Protein AF-A0A2U1MQB6-F1 (afdb_monomer_lite)

Radius of gyration: 13.91 Å; chains: 1; bounding box: 36×29×31 Å

InterPro domains:
  IPR001223 Glycoside hydrolase family 18, catalytic domain [PS51910] (1-75)
  IPR017853 Glycoside hydrolase superfamily [SSF51445] (3-74)

Organism: Artemisia annua (NCBI:txid35608)

Structure (mmCIF, N/CA/C/O backbone):
data_AF-A0A2U1MQB6-F1
#
_entry.id   AF-A0A2U1MQB6-F1
#
loop_
_atom_site.group_PDB
_atom_site.id
_atom_site.type_symbol
_atom_site.label_atom_id
_atom_site.label_alt_id
_atom_site.label_comp_id
_atom_site.label_asym_id
_atom_site.label_entity_id
_atom_site.label_seq_id
_atom_site.pdbx_PDB_ins_code
_atom_site.Cartn_x
_atom_site.Cartn_y
_atom_site.Cartn_z
_atom_site.occupancy
_atom_site.B_iso_or_equiv
_atom_site.auth_seq_id
_atom_site.auth_comp_id
_atom_site.auth_asym_id
_atom_site.auth_atom_id
_atom_site.pdbx_PDB_model_num
ATOM 1 N N . MET A 1 1 ? -11.838 9.312 5.219 1.00 53.41 1 MET A N 1
ATOM 2 C CA . MET A 1 1 ? -13.015 8.607 4.639 1.00 53.41 1 MET A CA 1
ATOM 3 C C . MET A 1 1 ? -12.762 7.114 4.722 1.00 53.41 1 MET A C 1
ATOM 5 O O . MET A 1 1 ? -12.201 6.558 3.792 1.00 53.41 1 MET A O 1
ATOM 9 N N . LEU A 1 2 ? -13.151 6.484 5.830 1.00 57.84 2 LEU A N 1
ATOM 10 C CA . LEU A 1 2 ? -13.207 5.032 6.000 1.00 57.84 2 LEU A CA 1
ATOM 11 C C . LEU A 1 2 ? -14.417 4.755 6.899 1.00 57.84 2 LEU A C 1
ATOM 13 O O . LEU A 1 2 ? -14.355 4.919 8.112 1.00 57.84 2 LEU A O 1
ATOM 17 N N . ASN A 1 3 ? -15.565 4.484 6.289 1.00 55.78 3 ASN A N 1
ATOM 18 C CA . ASN A 1 3 ? -16.804 4.160 6.989 1.00 55.78 3 ASN A CA 1
ATOM 19 C C . ASN A 1 3 ? -16.820 2.686 7.427 1.00 55.78 3 ASN A C 1
ATOM 21 O O . ASN A 1 3 ? -16.239 1.814 6.790 1.00 55.78 3 ASN A O 1
ATOM 25 N N . GLU A 1 4 ? -17.495 2.426 8.543 1.00 58.34 4 GLU A N 1
ATOM 26 C CA . GLU A 1 4 ? -17.343 1.237 9.400 1.00 58.34 4 GLU A CA 1
ATOM 27 C C . GLU A 1 4 ? -18.153 0.014 8.945 1.00 58.34 4 GLU A C 1
ATOM 29 O O . GLU A 1 4 ?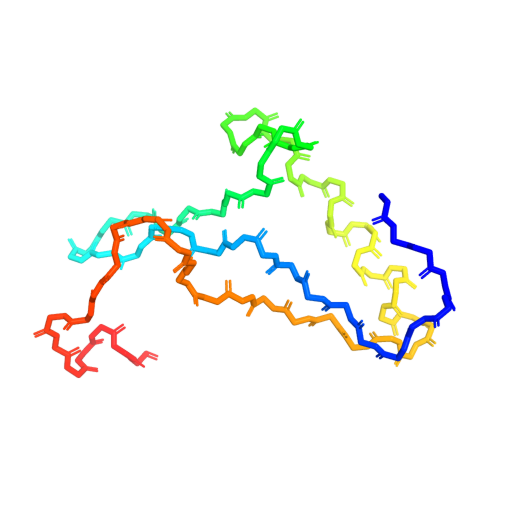 -18.404 -0.896 9.726 1.00 58.34 4 GLU A O 1
ATOM 34 N N . ASN A 1 5 ? -18.562 -0.018 7.677 1.00 74.69 5 ASN A N 1
ATOM 35 C CA . ASN A 1 5 ? -19.452 -1.049 7.135 1.00 74.69 5 ASN A CA 1
ATOM 36 C C . ASN A 1 5 ? -18.709 -2.143 6.352 1.00 74.69 5 ASN A C 1
ATOM 38 O O . ASN A 1 5 ? -19.336 -2.893 5.606 1.00 74.69 5 ASN A O 1
ATOM 42 N N . TYR A 1 6 ? -17.382 -2.215 6.468 1.00 80.38 6 TYR A N 1
ATOM 43 C CA . TYR A 1 6 ? -16.563 -3.125 5.673 1.00 80.38 6 TYR A CA 1
ATOM 44 C C . TYR A 1 6 ? -15.632 -3.944 6.552 1.00 80.38 6 TYR A C 1
ATOM 46 O O . TYR A 1 6 ? -14.961 -3.400 7.421 1.00 80.38 6 TYR A O 1
ATOM 54 N N . ASP A 1 7 ? -15.500 -5.229 6.234 1.00 86.19 7 ASP A N 1
ATOM 55 C CA . ASP A 1 7 ? -14.508 -6.107 6.864 1.00 86.19 7 ASP A CA 1
ATOM 56 C C . ASP A 1 7 ? -13.082 -5.839 6.349 1.00 86.19 7 ASP A C 1
ATOM 58 O O . ASP A 1 7 ? -12.090 -6.166 7.009 1.00 86.19 7 ASP A O 1
ATOM 62 N N . TYR A 1 8 ? -12.970 -5.240 5.156 1.00 85.62 8 TYR A N 1
ATOM 63 C CA . TYR A 1 8 ? -11.710 -4.978 4.466 1.00 85.62 8 TYR A CA 1
ATOM 64 C C . TYR A 1 8 ? -11.699 -3.587 3.835 1.00 85.62 8 TYR A C 1
ATOM 66 O O . TYR A 1 8 ? -12.634 -3.196 3.138 1.00 85.62 8 TYR A O 1
ATOM 74 N N . VAL A 1 9 ? -10.585 -2.882 3.998 1.00 85.81 9 VAL A N 1
ATOM 75 C CA . VAL A 1 9 ? -10.299 -1.597 3.359 1.00 85.81 9 VAL A CA 1
ATOM 76 C C . VAL A 1 9 ? -9.049 -1.750 2.507 1.00 85.81 9 VAL A C 1
ATOM 78 O O . VAL A 1 9 ? -8.019 -2.220 2.989 1.00 85.81 9 VAL A O 1
ATOM 81 N N . LYS A 1 10 ? -9.119 -1.318 1.247 1.00 81.50 10 LYS A N 1
ATOM 82 C CA . LYS A 1 10 ? -7.970 -1.282 0.337 1.00 81.50 10 LYS A CA 1
ATOM 83 C C . LYS A 1 10 ? -7.521 0.160 0.136 1.00 81.50 10 LYS A C 1
ATOM 85 O O . LYS A 1 10 ? -8.268 0.968 -0.404 1.00 81.50 10 LYS A O 1
ATOM 90 N N . LEU A 1 11 ? -6.296 0.463 0.546 1.00 82.94 11 LEU A N 1
ATOM 91 C CA . LEU A 1 11 ? -5.612 1.707 0.213 1.00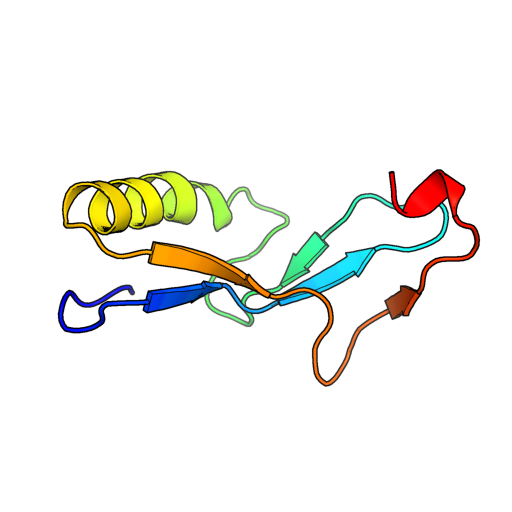 82.94 11 LEU A CA 1
ATOM 92 C C . LEU A 1 11 ? -5.001 1.534 -1.179 1.00 82.94 11 LEU A C 1
ATOM 94 O O . LEU A 1 11 ? -4.123 0.692 -1.367 1.00 82.94 11 LEU A O 1
ATOM 98 N N . ALA A 1 12 ? -5.510 2.269 -2.162 1.00 81.19 12 ALA A N 1
ATOM 99 C CA . ALA A 1 12 ? -5.151 2.131 -3.568 1.00 81.19 12 ALA A CA 1
ATOM 100 C C . ALA A 1 12 ? -4.691 3.500 -4.114 1.00 81.19 12 ALA A C 1
ATOM 102 O O . ALA A 1 12 ? -5.476 4.445 -4.054 1.00 81.19 12 ALA A O 1
ATOM 103 N N . PHE A 1 13 ? -3.452 3.673 -4.597 1.00 80.12 13 PHE A N 1
ATOM 104 C CA . PHE A 1 13 ? -2.416 2.658 -4.873 1.00 80.12 13 PHE A CA 1
ATOM 105 C C . PHE A 1 13 ? -0.996 3.084 -4.471 1.00 80.12 13 PHE A C 1
ATOM 107 O O . PHE A 1 13 ? -0.676 4.269 -4.423 1.00 80.12 13 PHE A O 1
ATOM 114 N N . LEU A 1 14 ? -0.110 2.106 -4.246 1.00 81.62 14 LEU A N 1
ATOM 115 C CA . LEU A 1 14 ? 1.337 2.319 -4.347 1.00 81.62 14 LEU A CA 1
ATOM 116 C C . LEU A 1 14 ? 1.709 2.361 -5.837 1.00 81.62 14 LEU A C 1
ATOM 118 O O . LEU A 1 14 ? 1.874 1.315 -6.466 1.00 81.62 14 LEU A O 1
ATOM 122 N N . ALA A 1 15 ? 1.758 3.572 -6.391 1.00 78.62 15 ALA A N 1
ATOM 123 C CA . ALA A 1 15 ? 1.797 3.813 -7.834 1.00 78.62 15 ALA A CA 1
ATOM 124 C C . ALA A 1 15 ? 3.214 3.844 -8.424 1.00 78.62 15 ALA A C 1
ATOM 126 O O . ALA A 1 15 ? 3.367 3.694 -9.637 1.00 78.62 15 ALA A O 1
ATOM 127 N N . THR A 1 16 ? 4.232 4.021 -7.577 1.00 78.19 16 THR A N 1
ATOM 128 C CA . THR A 1 16 ? 5.635 4.015 -8.000 1.00 78.19 16 THR A CA 1
ATOM 129 C C . THR A 1 16 ? 6.460 3.135 -7.080 1.00 78.19 16 THR A C 1
ATOM 131 O O . THR A 1 16 ? 6.463 3.364 -5.870 1.00 78.19 16 THR A O 1
ATOM 134 N N . PHE A 1 17 ? 7.143 2.143 -7.648 1.00 76.75 17 PHE A N 1
ATOM 135 C CA . PHE A 1 17 ? 8.186 1.348 -6.994 1.00 76.75 17 PHE A CA 1
ATOM 136 C C . PHE A 1 17 ? 9.076 0.730 -8.089 1.00 76.75 17 PHE A C 1
ATOM 138 O O . PHE A 1 17 ? 8.697 -0.238 -8.741 1.00 76.75 17 PHE A O 1
ATOM 145 N N . GLU A 1 18 ? 10.232 1.341 -8.354 1.00 77.81 18 GLU A N 1
ATOM 146 C CA . GLU A 1 18 ? 11.154 0.934 -9.428 1.00 77.81 18 GLU A CA 1
ATOM 147 C C . GLU A 1 18 ? 12.602 1.217 -9.039 1.00 77.81 18 GLU A C 1
ATOM 149 O O . GLU A 1 18 ? 12.855 2.264 -8.457 1.00 77.81 18 GLU A O 1
ATOM 154 N N . ASN A 1 19 ? 13.550 0.357 -9.430 1.00 66.44 19 ASN A N 1
ATOM 155 C CA . ASN A 1 19 ? 14.987 0.656 -9.581 1.00 66.44 19 ASN A CA 1
ATOM 156 C C . ASN A 1 19 ? 15.616 1.555 -8.485 1.00 66.44 19 ASN A C 1
ATOM 158 O O . ASN A 1 19 ? 16.315 2.527 -8.781 1.00 66.44 19 ASN A O 1
ATOM 162 N N . GLY A 1 20 ? 15.327 1.280 -7.210 1.00 68.31 20 GLY A N 1
ATOM 163 C CA . GLY A 1 20 ? 15.834 2.054 -6.066 1.00 68.31 20 GLY A CA 1
ATOM 164 C C . GLY A 1 20 ? 15.178 3.424 -5.819 1.00 68.31 20 GLY A C 1
ATOM 165 O O . GLY A 1 20 ? 15.645 4.178 -4.967 1.00 68.31 20 GLY A O 1
ATOM 166 N N . GLN A 1 21 ? 14.103 3.764 -6.527 1.00 71.38 21 GLN A N 1
ATOM 167 C CA . GLN A 1 21 ? 13.292 4.952 -6.265 1.00 71.38 21 GLN A CA 1
ATOM 168 C C . GLN A 1 21 ? 12.463 4.793 -4.989 1.00 71.38 21 GLN A C 1
ATOM 170 O O . GLN A 1 21 ? 11.988 3.705 -4.659 1.00 71.38 21 GLN A O 1
ATOM 175 N N . THR A 1 22 ? 12.235 5.911 -4.299 1.00 77.56 22 THR A N 1
ATOM 176 C CA . THR A 1 22 ? 11.376 5.963 -3.113 1.00 77.56 22 THR A CA 1
ATOM 177 C C . THR A 1 22 ? 9.939 5.571 -3.477 1.00 77.56 22 THR A C 1
ATOM 179 O O . THR A 1 22 ? 9.307 6.270 -4.280 1.00 77.56 22 THR A O 1
ATOM 182 N N . PRO A 1 23 ? 9.386 4.498 -2.879 1.00 79.38 23 PRO A N 1
ATOM 183 C CA . PRO A 1 23 ? 8.023 4.083 -3.163 1.00 79.38 23 PRO A CA 1
ATOM 184 C C . PRO A 1 23 ? 7.021 5.188 -2.826 1.00 79.38 23 PRO A C 1
ATOM 186 O O . PRO A 1 23 ? 7.060 5.751 -1.731 1.00 79.38 23 PRO A O 1
ATOM 189 N N . THR A 1 24 ? 6.116 5.498 -3.756 1.00 78.94 24 THR A N 1
ATOM 190 C CA . THR A 1 24 ? 5.162 6.606 -3.593 1.00 78.94 24 THR A CA 1
ATOM 191 C C . THR A 1 24 ? 3.726 6.106 -3.619 1.00 78.94 24 THR A C 1
ATOM 193 O O . THR A 1 24 ? 3.283 5.439 -4.558 1.00 78.94 24 THR A O 1
ATOM 196 N N . ILE A 1 25 ? 2.986 6.449 -2.566 1.00 78.25 25 ILE A N 1
ATOM 197 C CA . ILE A 1 25 ? 1.548 6.210 -2.469 1.00 78.25 25 ILE A CA 1
ATOM 198 C C . ILE A 1 25 ? 0.818 7.344 -3.193 1.00 78.25 25 ILE A C 1
ATOM 200 O O . ILE A 1 25 ? 1.041 8.517 -2.908 1.00 78.25 25 ILE A O 1
ATOM 204 N N . ASN A 1 26 ? -0.089 6.983 -4.094 1.00 73.69 26 ASN A N 1
ATOM 205 C CA . ASN A 1 26 ? -0.992 7.894 -4.778 1.00 73.69 26 ASN A CA 1
ATOM 206 C C . ASN A 1 26 ? -2.437 7.485 -4.466 1.00 73.69 26 ASN A C 1
ATOM 208 O O . ASN A 1 26 ? -2.935 6.488 -4.985 1.00 73.69 26 ASN A O 1
ATOM 212 N N . LEU A 1 27 ? -3.109 8.263 -3.613 1.00 71.75 27 LEU A N 1
ATOM 213 C CA . LEU A 1 27 ? -4.518 8.063 -3.246 1.00 71.75 27 LEU A CA 1
ATOM 214 C C . LEU A 1 27 ? -5.443 9.041 -3.982 1.00 71.75 27 LEU A C 1
ATOM 216 O O . LEU A 1 27 ? -6.487 9.437 -3.458 1.00 71.75 27 LEU A O 1
ATOM 220 N N . SER A 1 28 ? -5.059 9.440 -5.201 1.00 68.31 28 SER A N 1
ATOM 221 C CA . SER A 1 28 ? -5.756 10.466 -5.985 1.00 68.31 28 SER A CA 1
ATOM 222 C C . SER A 1 28 ? -5.878 11.794 -5.210 1.00 68.31 28 SER A C 1
ATOM 224 O O . SER A 1 28 ? -5.115 12.055 -4.283 1.00 68.31 28 SER A O 1
ATOM 226 N N . CYS A 1 29 ? -6.836 12.655 -5.568 1.00 54.94 29 CYS A N 1
ATOM 227 C CA . CYS A 1 29 ? -7.006 14.000 -4.996 1.00 54.94 29 CYS A CA 1
ATOM 228 C C . CYS A 1 29 ? -7.363 14.052 -3.493 1.00 54.94 29 CYS A C 1
ATOM 230 O O . CYS A 1 29 ? -7.667 15.129 -2.987 1.00 54.94 29 CYS A O 1
ATOM 232 N N . HIS A 1 30 ? -7.380 12.924 -2.775 1.00 62.09 30 HIS A N 1
ATOM 233 C CA . HIS A 1 30 ? -7.712 12.899 -1.348 1.00 62.09 30 HIS A CA 1
ATOM 234 C C . HIS A 1 30 ? -6.545 13.273 -0.443 1.00 62.09 30 HIS A C 1
ATOM 236 O O . HIS A 1 30 ? -6.770 13.828 0.630 1.00 62.09 30 HIS A O 1
ATOM 242 N N . TYR A 1 31 ? -5.316 12.986 -0.867 1.00 63.03 31 TYR A N 1
ATOM 243 C CA . TYR A 1 31 ? -4.127 13.248 -0.075 1.00 63.03 31 TYR A CA 1
ATOM 244 C C . TYR A 1 31 ? -2.975 13.630 -0.990 1.00 63.03 31 TYR A C 1
ATOM 246 O O . TYR A 1 31 ? -2.637 12.882 -1.903 1.00 63.03 31 TYR A O 1
ATOM 254 N N . ASP A 1 32 ? -2.364 14.781 -0.722 1.00 64.00 32 ASP A N 1
ATOM 255 C CA . ASP A 1 32 ? -1.095 15.151 -1.335 1.00 64.00 32 ASP A CA 1
ATOM 256 C C . ASP A 1 32 ? 0.044 14.410 -0.607 1.00 64.00 32 ASP A C 1
ATOM 258 O O . ASP A 1 32 ? 0.291 14.683 0.580 1.00 64.00 32 ASP A O 1
ATOM 262 N N . PRO A 1 33 ? 0.734 13.462 -1.269 1.00 61.75 33 PRO A N 1
ATOM 263 C CA . PRO A 1 33 ? 1.818 12.714 -0.646 1.00 61.75 33 PRO A CA 1
ATOM 264 C C . PRO A 1 33 ? 3.048 13.586 -0.351 1.00 61.75 33 PRO A C 1
ATOM 266 O O . PRO A 1 33 ? 3.862 13.200 0.485 1.00 61.75 33 PRO A O 1
ATOM 269 N N . TYR A 1 34 ? 3.177 14.765 -0.969 1.00 63.97 34 TYR A N 1
ATOM 270 C CA . TYR A 1 34 ? 4.349 15.635 -0.839 1.00 63.97 34 TYR A CA 1
ATOM 271 C C . TYR A 1 34 ? 4.268 16.619 0.340 1.00 63.97 34 TYR A C 1
ATOM 273 O O . TYR A 1 34 ? 5.273 17.233 0.686 1.00 63.97 34 TYR A O 1
ATOM 281 N N . ASN A 1 35 ? 3.107 16.736 0.996 1.00 65.12 35 ASN A N 1
ATOM 282 C CA . ASN A 1 35 ? 2.854 17.707 2.072 1.00 65.12 35 ASN A CA 1
ATOM 283 C C . ASN A 1 35 ? 2.388 17.061 3.390 1.00 65.12 35 ASN A C 1
ATOM 285 O O . ASN A 1 35 ? 1.551 17.612 4.103 1.00 65.12 35 ASN A O 1
ATOM 289 N N . ASN A 1 36 ? 2.884 15.861 3.718 1.00 63.03 36 ASN A N 1
ATOM 290 C CA . ASN A 1 36 ? 2.415 15.061 4.862 1.00 63.03 36 ASN A CA 1
ATOM 291 C C . ASN A 1 36 ? 0.904 14.759 4.842 1.00 63.03 36 ASN A C 1
ATOM 293 O O . ASN A 1 36 ? 0.366 14.333 5.865 1.00 63.03 36 ASN A O 1
ATOM 297 N N . GLY A 1 37 ? 0.209 14.919 3.707 1.00 62.94 37 GLY A N 1
ATOM 298 C CA . GLY A 1 37 ? -1.242 14.723 3.617 1.00 62.94 37 GLY A CA 1
ATOM 299 C C . GLY A 1 37 ? -1.661 13.336 4.103 1.00 62.94 37 GLY A C 1
ATOM 300 O O . GLY A 1 37 ? -2.654 13.183 4.807 1.00 62.94 37 GLY A O 1
ATOM 301 N N . CYS A 1 38 ? -0.822 12.335 3.850 1.00 67.00 38 CYS A N 1
ATOM 302 C CA . CYS A 1 38 ? -1.047 10.952 4.245 1.00 67.00 38 CYS A CA 1
ATOM 303 C C . CYS A 1 38 ? -0.924 10.663 5.759 1.00 67.00 38 CYS A C 1
ATOM 305 O O . CYS A 1 38 ? -1.204 9.543 6.179 1.00 67.00 38 CYS A O 1
ATOM 307 N N . THR A 1 39 ? -0.531 11.614 6.616 1.00 69.44 39 THR A N 1
ATOM 308 C CA . THR A 1 39 ? -0.394 11.355 8.070 1.00 69.44 39 THR A CA 1
ATOM 309 C C . THR A 1 39 ? -1.716 10.963 8.727 1.00 69.44 39 THR A C 1
ATOM 311 O O . THR A 1 39 ? 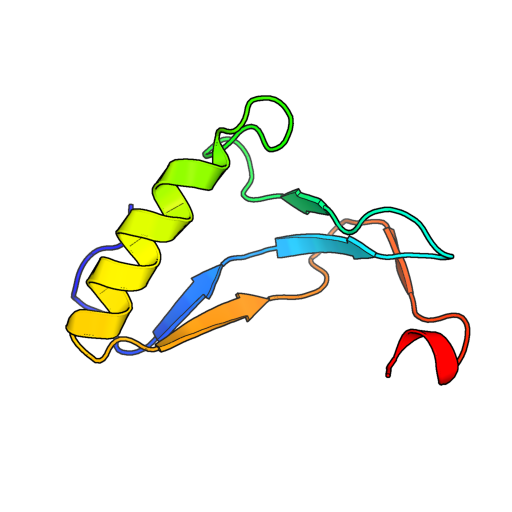-1.739 10.057 9.563 1.00 69.44 39 THR A O 1
ATOM 314 N N . ASN A 1 40 ? -2.831 11.551 8.283 1.00 71.69 40 ASN A N 1
ATOM 315 C CA . ASN A 1 40 ? -4.164 11.213 8.788 1.00 71.69 40 ASN A CA 1
ATOM 316 C C . ASN A 1 40 ? -4.572 9.761 8.482 1.00 71.69 40 ASN A C 1
ATOM 318 O O . ASN A 1 40 ? -5.313 9.173 9.268 1.00 71.69 40 ASN A O 1
ATOM 322 N N . LEU A 1 41 ? -4.023 9.135 7.430 1.00 75.88 41 LEU A N 1
ATOM 323 C CA . LEU A 1 41 ? -4.260 7.712 7.141 1.00 75.88 41 LEU A CA 1
ATOM 324 C C . LEU A 1 41 ? -3.718 6.805 8.241 1.00 75.88 41 LEU A C 1
ATOM 326 O O . LEU A 1 41 ? -4.262 5.728 8.465 1.00 75.88 41 LEU A O 1
ATOM 330 N N . THR A 1 42 ? -2.666 7.215 8.953 1.00 78.12 42 THR A N 1
ATOM 331 C CA . THR A 1 42 ? -2.146 6.431 10.084 1.00 78.12 42 THR A CA 1
ATOM 332 C C . THR A 1 42 ? -3.179 6.361 11.202 1.00 78.12 42 THR A C 1
ATOM 334 O O . THR A 1 42 ? -3.401 5.301 11.781 1.00 78.12 42 THR A O 1
ATOM 337 N N . THR A 1 43 ? -3.835 7.481 11.496 1.00 81.19 43 THR A N 1
ATOM 338 C CA . THR A 1 43 ? -4.878 7.537 12.521 1.00 81.19 43 THR A CA 1
ATOM 339 C C . THR A 1 43 ? -6.132 6.803 12.057 1.00 81.19 43 THR A C 1
ATOM 341 O O . THR A 1 43 ? -6.626 5.946 12.784 1.00 81.19 43 THR A O 1
ATOM 344 N N . GLU A 1 44 ? -6.600 7.055 10.829 1.00 78.94 44 GLU A N 1
ATOM 345 C CA . GLU A 1 44 ? -7.786 6.383 10.281 1.00 78.94 44 GLU A CA 1
ATOM 346 C C . GLU A 1 44 ? -7.583 4.858 10.167 1.00 78.94 44 GLU A C 1
ATOM 348 O O . GLU A 1 44 ? -8.455 4.089 10.569 1.00 78.94 44 GLU A O 1
ATOM 353 N N . SER A 1 45 ? -6.415 4.394 9.705 1.00 81.56 45 SER A N 1
ATOM 354 C CA . SER A 1 45 ? -6.111 2.956 9.614 1.00 81.56 45 SER A CA 1
ATOM 355 C C . SER A 1 45 ? -6.077 2.278 10.981 1.00 81.56 45 SER A C 1
ATOM 357 O O . SER A 1 45 ? -6.656 1.201 11.125 1.00 81.56 45 SER A O 1
ATOM 359 N N . LYS A 1 46 ? -5.482 2.914 12.001 1.00 86.62 46 LYS A N 1
ATOM 360 C CA . LYS A 1 46 ? -5.509 2.412 13.384 1.00 86.62 46 LYS A CA 1
ATOM 361 C C . LYS A 1 46 ? -6.934 2.326 13.921 1.00 86.62 46 LYS A C 1
ATOM 363 O O . LYS A 1 46 ? -7.277 1.338 14.565 1.00 86.62 46 LYS A O 1
ATOM 368 N N . SER A 1 47 ? -7.777 3.319 13.633 1.00 86.69 47 SER A N 1
ATOM 369 C CA . SER A 1 47 ? -9.193 3.286 14.010 1.00 86.69 47 SER A CA 1
ATOM 370 C C . SER A 1 47 ? -9.944 2.130 13.343 1.00 86.69 47 SER A C 1
ATOM 372 O O . SER A 1 47 ? -10.729 1.467 14.015 1.00 86.69 47 SER A O 1
ATOM 374 N N . CYS A 1 48 ? -9.681 1.835 12.066 1.00 84.06 48 CYS A N 1
ATOM 375 C CA . CYS A 1 48 ? -10.262 0.674 11.383 1.00 84.06 48 CYS A CA 1
ATOM 376 C C . CYS A 1 48 ? -9.752 -0.653 11.967 1.00 84.06 48 CYS A C 1
ATOM 378 O O . CYS A 1 48 ? -10.550 -1.533 12.287 1.00 84.06 48 CYS A O 1
ATOM 380 N N . GLN A 1 49 ? -8.441 -0.782 12.177 1.00 87.38 49 GLN A N 1
ATOM 381 C CA . GLN A 1 49 ? -7.829 -1.984 12.751 1.00 87.38 49 GLN A CA 1
ATOM 382 C C . GLN A 1 49 ? -8.359 -2.287 14.158 1.00 87.38 49 GLN A C 1
ATOM 384 O O . GLN A 1 49 ? -8.656 -3.440 14.463 1.00 87.38 49 GLN A O 1
ATOM 389 N N . ALA A 1 50 ? -8.550 -1.262 14.997 1.00 89.75 50 ALA A N 1
ATOM 390 C CA . ALA A 1 50 ? -9.134 -1.409 16.332 1.00 89.75 50 ALA A CA 1
ATOM 391 C C . ALA A 1 50 ? -10.576 -1.947 16.308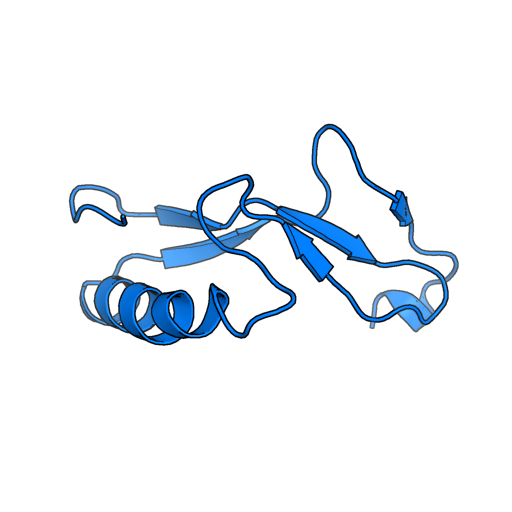 1.00 89.75 50 ALA A C 1
ATOM 393 O O . ALA A 1 50 ? -11.035 -2.530 17.287 1.00 89.75 50 ALA A O 1
ATOM 394 N N . LYS A 1 51 ? -11.279 -1.780 15.183 1.00 88.12 51 LYS A N 1
ATOM 395 C CA . LYS A 1 51 ? -12.634 -2.297 14.948 1.00 88.12 51 LYS A CA 1
ATOM 396 C C . LYS A 1 51 ? -12.642 -3.678 14.283 1.00 88.12 51 LYS A C 1
ATOM 398 O O . LYS A 1 51 ? -13.702 -4.169 13.922 1.00 88.12 51 LYS A O 1
ATOM 403 N N . GLY A 1 52 ? -11.476 -4.308 14.111 1.00 89.19 52 GLY A N 1
ATOM 404 C CA . GLY A 1 52 ? -11.338 -5.610 13.450 1.00 89.19 52 GLY A CA 1
ATOM 405 C C . GLY A 1 52 ? -11.321 -5.543 11.920 1.00 89.19 52 GLY A C 1
ATOM 406 O O . GLY A 1 52 ? -11.246 -6.583 11.266 1.00 89.19 52 GLY A O 1
ATOM 407 N N . ILE A 1 53 ? -11.342 -4.339 11.344 1.00 89.31 53 ILE A N 1
ATOM 408 C CA . ILE A 1 53 ? -11.314 -4.130 9.897 1.00 89.31 53 ILE A CA 1
ATOM 409 C C . ILE A 1 53 ? -9.885 -4.324 9.392 1.00 89.31 53 ILE A C 1
ATOM 411 O O . ILE A 1 53 ? -8.930 -3.722 9.894 1.00 89.31 53 ILE A O 1
ATOM 415 N N . LYS A 1 54 ? -9.723 -5.141 8.353 1.00 88.50 54 LYS A N 1
ATOM 416 C CA . LYS A 1 54 ? -8.417 -5.417 7.751 1.00 88.50 54 LYS A CA 1
ATOM 417 C C . LYS A 1 54 ? -8.069 -4.343 6.726 1.00 88.50 54 LYS A C 1
ATOM 419 O O . LYS A 1 54 ? -8.723 -4.220 5.695 1.00 88.50 54 LYS A O 1
ATOM 424 N N . VAL A 1 55 ? -7.009 -3.588 6.994 1.00 87.56 55 VAL A N 1
ATOM 425 C CA . VAL A 1 55 ? -6.501 -2.547 6.090 1.00 87.56 55 VAL A CA 1
ATOM 426 C C . VAL A 1 55 ? -5.359 -3.123 5.253 1.00 87.56 55 VAL A C 1
ATOM 428 O O . VAL A 1 55 ? -4.374 -3.610 5.803 1.00 87.56 55 VAL A O 1
ATOM 431 N N . MET A 1 56 ? -5.492 -3.081 3.928 1.00 87.56 56 MET A N 1
ATOM 432 C CA . MET A 1 56 ? -4.524 -3.617 2.967 1.00 87.56 56 MET A CA 1
ATOM 433 C C . MET A 1 56 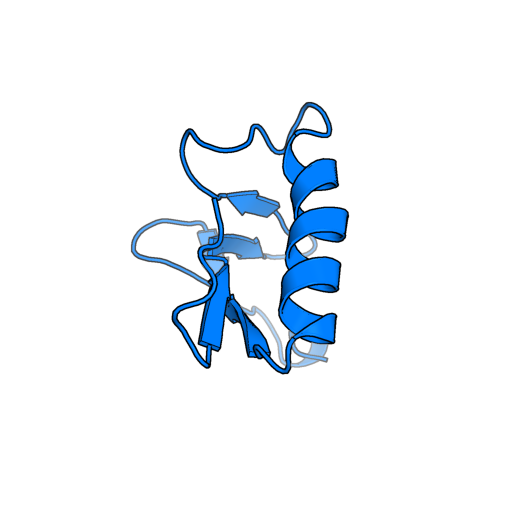? -4.027 -2.508 2.037 1.00 87.56 56 MET A C 1
ATOM 435 O O . MET A 1 56 ? -4.828 -1.716 1.541 1.00 87.56 56 MET A O 1
ATOM 439 N N . LEU A 1 57 ? -2.723 -2.469 1.755 1.00 86.31 57 LEU A N 1
ATOM 440 C CA . LEU A 1 57 ? -2.149 -1.603 0.722 1.00 86.31 57 LEU A CA 1
ATOM 441 C C . LEU A 1 57 ? -2.137 -2.349 -0.613 1.00 86.31 57 LEU A C 1
ATOM 443 O O . LEU A 1 57 ? -1.616 -3.458 -0.705 1.00 86.31 57 LEU A O 1
ATOM 447 N N . THR A 1 58 ? -2.713 -1.740 -1.645 1.00 87.12 58 THR A N 1
ATOM 448 C CA . THR A 1 58 ? -2.710 -2.293 -3.001 1.00 87.12 58 THR A CA 1
ATOM 449 C C . THR A 1 58 ? -1.537 -1.715 -3.782 1.00 87.12 58 THR A C 1
ATOM 451 O O . THR A 1 58 ? -1.362 -0.498 -3.845 1.00 87.12 58 THR A O 1
ATOM 454 N N . ILE A 1 59 ? -0.745 -2.601 -4.377 1.00 86.06 59 ILE A N 1
ATOM 455 C CA . ILE A 1 59 ? 0.465 -2.278 -5.132 1.00 86.06 59 ILE A CA 1
ATOM 456 C C . ILE A 1 59 ? 0.137 -2.257 -6.634 1.00 86.06 59 ILE A C 1
ATOM 458 O O . ILE A 1 59 ? -0.561 -3.151 -7.1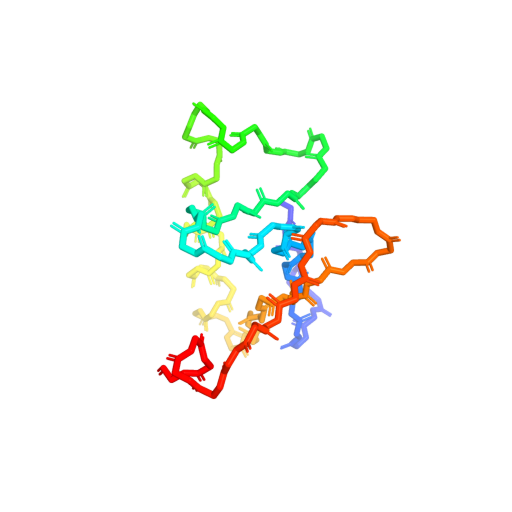13 1.00 86.06 59 ILE A O 1
ATOM 462 N N . GLY A 1 60 ? 0.621 -1.251 -7.371 1.00 85.12 60 GLY A N 1
ATOM 463 C CA . GLY A 1 60 ? 0.401 -1.102 -8.816 1.00 85.12 60 GLY A CA 1
ATOM 464 C C . GLY A 1 60 ? -0.699 -0.092 -9.151 1.00 85.12 60 GLY A C 1
ATOM 465 O O . GLY A 1 60 ? -0.695 1.023 -8.640 1.00 85.12 60 GLY A O 1
ATOM 466 N N . GLY A 1 61 ? -1.644 -0.463 -10.017 1.00 81.31 61 GLY A N 1
ATOM 467 C CA . GLY A 1 61 ? -2.757 0.394 -10.446 1.00 81.31 61 GLY A CA 1
ATOM 468 C C . GLY A 1 61 ? -3.064 0.225 -11.934 1.00 81.31 61 GLY A C 1
ATOM 469 O O . GLY A 1 61 ? -2.522 -0.659 -12.582 1.00 81.31 61 GLY A O 1
ATOM 470 N N . ALA A 1 62 ? -3.948 1.053 -12.495 1.00 79.75 62 ALA A N 1
ATOM 471 C CA . ALA A 1 62 ? -4.138 1.116 -13.953 1.00 79.75 62 ALA A CA 1
ATOM 472 C C . ALA A 1 62 ? -3.064 1.980 -14.644 1.00 79.75 62 ALA A C 1
ATOM 474 O O . ALA A 1 62 ? -2.850 1.880 -15.849 1.00 79.75 62 ALA A O 1
ATOM 475 N N . SER A 1 63 ? -2.407 2.842 -13.869 1.00 77.31 63 SER A N 1
ATOM 476 C CA . SER A 1 63 ? -1.401 3.799 -14.309 1.00 77.31 63 SER A CA 1
ATOM 477 C C . SER A 1 63 ? -0.358 3.960 -13.212 1.00 77.31 63 SER A C 1
ATOM 479 O O . SER A 1 63 ? -0.718 4.115 -12.044 1.00 77.31 63 SER A O 1
ATOM 481 N N . GLY A 1 64 ? 0.912 3.961 -13.585 1.00 76.62 64 GLY A N 1
ATOM 482 C CA . GLY A 1 64 ? 2.032 4.072 -12.662 1.00 76.62 64 GLY A CA 1
ATOM 483 C C . GLY A 1 64 ? 3.303 3.559 -13.318 1.00 76.62 64 GLY A C 1
ATOM 484 O O . GLY A 1 64 ? 3.261 3.030 -14.429 1.00 76.62 64 GLY A O 1
ATOM 485 N N . SER A 1 65 ? 4.416 3.733 -12.622 1.00 79.25 65 SER A N 1
ATOM 486 C CA . SER A 1 65 ? 5.709 3.202 -13.031 1.00 79.25 65 SER A CA 1
ATOM 487 C C . SER A 1 65 ? 6.102 2.186 -11.970 1.00 79.25 65 SER A C 1
ATOM 489 O O . SER A 1 65 ? 6.452 2.555 -10.849 1.00 79.25 65 SER A O 1
ATOM 491 N N . TYR A 1 66 ? 5.925 0.904 -12.276 1.00 82.56 66 TYR A N 1
ATOM 492 C CA . TYR A 1 66 ? 6.244 -0.166 -11.349 1.00 82.56 66 TYR A CA 1
ATOM 493 C C . TYR A 1 66 ? 6.690 -1.438 -12.066 1.00 82.56 66 TYR A C 1
ATOM 495 O O . TYR A 1 66 ? 5.993 -1.968 -12.932 1.00 82.56 66 TYR A O 1
ATOM 503 N N . TYR A 1 67 ? 7.843 -1.963 -11.665 1.00 80.69 67 TYR A N 1
ATOM 504 C CA . TYR A 1 67 ? 8.335 -3.284 -12.040 1.00 80.69 67 TYR A CA 1
ATOM 505 C C . TYR A 1 67 ? 9.478 -3.682 -11.107 1.00 80.69 67 TYR A C 1
ATOM 507 O O . TYR A 1 67 ? 10.197 -2.837 -10.579 1.00 80.69 67 TYR A O 1
ATOM 515 N N . LEU A 1 68 ? 9.648 -4.989 -10.922 1.00 82.06 68 LEU A N 1
ATOM 516 C CA . LEU A 1 68 ? 10.799 -5.551 -10.225 1.00 82.06 68 LEU A CA 1
ATOM 517 C C . LEU A 1 68 ? 11.846 -5.931 -11.270 1.00 82.06 68 LEU A C 1
ATOM 519 O O . LEU A 1 68 ? 11.561 -6.710 -12.180 1.00 82.06 68 LEU A O 1
ATOM 523 N N . THR A 1 69 ? 13.054 -5.389 -11.148 1.00 84.50 69 THR A N 1
ATOM 524 C CA . THR A 1 69 ? 14.180 -5.704 -12.046 1.00 84.50 69 THR A CA 1
ATOM 525 C C . THR A 1 69 ? 14.923 -6.966 -11.632 1.00 84.50 69 THR A C 1
ATOM 527 O O . THR A 1 69 ? 15.631 -7.572 -12.436 1.00 84.50 69 THR A O 1
ATOM 530 N N . SER A 1 70 ? 14.779 -7.379 -10.372 1.00 83.56 70 SER A N 1
ATOM 531 C CA . SER A 1 70 ? 15.448 -8.552 -9.828 1.00 83.56 70 SER A CA 1
ATOM 532 C C . SER A 1 70 ? 14.701 -9.126 -8.626 1.00 83.56 70 SER A C 1
ATOM 534 O O . SER A 1 70 ? 13.902 -8.455 -7.978 1.00 83.56 70 SER A O 1
ATOM 536 N N . ILE A 1 71 ? 15.026 -10.371 -8.270 1.00 83.62 71 ILE A N 1
ATOM 537 C CA . ILE A 1 71 ? 14.543 -11.012 -7.034 1.00 83.62 71 ILE A CA 1
ATOM 538 C C . ILE A 1 71 ? 15.033 -10.251 -5.790 1.00 83.62 71 ILE A C 1
ATOM 540 O O . ILE A 1 71 ? 14.387 -10.303 -4.749 1.00 83.62 71 ILE A O 1
ATOM 544 N N . ALA A 1 72 ? 16.168 -9.550 -5.879 1.00 84.25 72 ALA A N 1
ATOM 545 C CA . ALA A 1 72 ? 16.707 -8.786 -4.759 1.00 84.25 72 ALA A CA 1
ATOM 546 C C . ALA A 1 72 ? 15.819 -7.588 -4.386 1.00 84.25 72 ALA A C 1
ATOM 548 O O . ALA A 1 72 ? 15.737 -7.266 -3.210 1.00 84.25 72 ALA A O 1
ATOM 549 N N . GLU A 1 73 ? 15.112 -6.987 -5.348 1.00 75.94 73 GLU A N 1
ATOM 550 C CA . GLU A 1 73 ? 14.147 -5.905 -5.085 1.00 75.94 73 GLU A CA 1
ATOM 551 C C . GLU A 1 73 ? 12.825 -6.404 -4.478 1.00 75.94 73 GLU A C 1
ATOM 553 O O . GLU A 1 73 ? 12.031 -5.607 -3.991 1.00 75.94 73 GLU A O 1
ATOM 558 N N . ALA A 1 74 ? 12.572 -7.716 -4.511 1.00 76.06 74 ALA A N 1
ATOM 559 C CA . ALA A 1 74 ? 11.339 -8.331 -4.019 1.00 76.06 74 ALA A CA 1
ATOM 560 C C . ALA A 1 74 ? 11.431 -8.836 -2.566 1.00 76.06 74 ALA A C 1
ATOM 562 O O . ALA A 1 74 ? 10.470 -9.425 -2.067 1.00 76.06 74 ALA A O 1
ATOM 563 N N . LYS A 1 75 ? 12.599 -8.695 -1.932 1.00 68.50 75 LYS A N 1
ATOM 564 C CA . LYS A 1 75 ? 12.888 -9.172 -0.574 1.00 68.50 75 LYS A CA 1
ATOM 565 C C . LYS A 1 75 ? 12.766 -8.050 0.441 1.00 68.50 75 LYS A C 1
ATOM 567 O O . LYS A 1 75 ? 12.255 -8.355 1.540 1.00 68.50 75 LYS A O 1
#

Secondary structure (DSSP, 8-state):
---SS-SEEEEEEEEEE-TTPPPEE--GGG--GGGTTTHHHHHHHHHHHHTT-EEEEEE--SS-EE--SSGGGG-

pLDDT: mean 76.81, std 9.42, range [53.41, 89.75]

Foldseek 3Di:
DDDQPALEDEQDAQFDDDDPDDGDRDSDPQADRVPCRCVVVVVVVVVCVVSNRHYYYYYHDPHHHDDDPDVVSVD

Sequence (75 aa):
MLNENYDYVKLAFLATFENGQTPTINLSCHYDPYNNGCTNLTTESKSCQAKGIKVMLTIGGASGSYYLTSIAEAK